Protein AF-A0AAW9S426-F1 (afdb_monomer_lite)

pLDDT: mean 85.55, std 16.58, range [30.45, 96.88]

Sequence (69 aa):
MKTSNSETLTYQKAIEELQSIQEDLAANEIPVDQLAEKVKRAHVLLQFCRGKLRNAEKELKDILNEHEE

Radius of gyration: 17.58 Å; chains: 1; bounding box: 38×38×48 Å

Organism: NCBI:txid413964

Structure (mmCIF, N/CA/C/O backbone):
data_AF-A0AAW9S426-F1
#
_entry.id   AF-A0AAW9S426-F1
#
loop_
_atom_site.group_PDB
_atom_site.id
_atom_site.type_symbol
_atom_site.label_atom_id
_atom_site.label_alt_id
_atom_site.label_comp_id
_atom_site.label_asym_id
_atom_site.label_entity_id
_atom_site.label_seq_id
_atom_site.pdbx_PDB_ins_code
_atom_site.Cartn_x
_atom_site.Cartn_y
_atom_site.Cartn_z
_atom_site.occupancy
_atom_site.B_iso_or_equiv
_atom_site.auth_seq_id
_atom_site.auth_comp_id
_atom_site.auth_asym_id
_atom_site.auth_atom_id
_atom_site.pdbx_PDB_model_num
ATOM 1 N N . MET A 1 1 ? 10.972 -27.701 5.771 1.00 36.62 1 MET A N 1
ATOM 2 C CA . MET A 1 1 ? 9.698 -28.284 5.301 1.00 36.62 1 MET A CA 1
ATOM 3 C C . MET A 1 1 ? 8.559 -27.374 5.757 1.00 36.6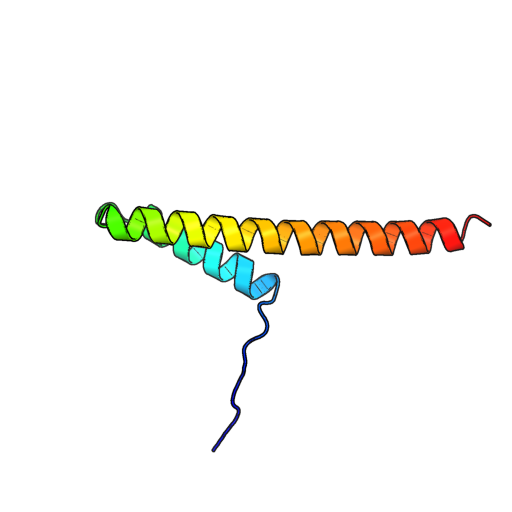2 1 MET A C 1
ATOM 5 O O . MET A 1 1 ? 8.350 -27.282 6.953 1.00 36.62 1 MET A O 1
ATOM 9 N N . LYS A 1 2 ? 7.890 -26.725 4.788 1.00 43.00 2 LYS A N 1
ATOM 10 C CA . LYS A 1 2 ? 6.534 -26.130 4.806 1.00 43.00 2 LYS A CA 1
ATOM 11 C C . LYS A 1 2 ? 6.195 -25.046 5.846 1.00 43.00 2 LYS A C 1
ATOM 13 O O . LYS A 1 2 ? 5.797 -25.368 6.954 1.00 43.00 2 LYS A O 1
ATOM 18 N N . THR A 1 3 ? 6.101 -23.802 5.378 1.00 30.45 3 THR A N 1
ATOM 19 C CA . THR A 1 3 ? 4.966 -22.923 5.707 1.00 30.45 3 THR A CA 1
ATOM 20 C C . THR A 1 3 ? 4.537 -22.179 4.444 1.00 30.45 3 THR A C 1
ATOM 22 O O . THR A 1 3 ? 5.202 -21.275 3.950 1.00 30.45 3 THR A O 1
ATOM 25 N N . SER A 1 4 ? 3.431 -22.640 3.869 1.00 43.75 4 SER A N 1
ATOM 26 C CA . SER A 1 4 ? 2.706 -21.978 2.79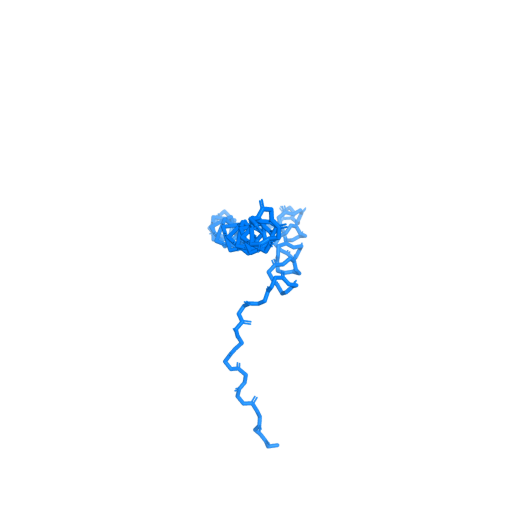1 1.00 43.75 4 SER A CA 1
ATOM 27 C C . SER A 1 4 ? 2.111 -20.679 3.338 1.00 43.75 4 SER A C 1
ATOM 29 O O . SER A 1 4 ? 1.046 -20.705 3.949 1.00 43.75 4 SER A O 1
ATOM 31 N N . ASN A 1 5 ? 2.808 -19.554 3.178 1.00 44.31 5 ASN A N 1
ATOM 32 C CA . ASN A 1 5 ? 2.253 -18.252 3.525 1.00 44.31 5 ASN A CA 1
ATOM 33 C C . ASN A 1 5 ? 1.366 -17.804 2.356 1.00 44.31 5 ASN A C 1
ATOM 35 O O . ASN A 1 5 ? 1.846 -17.240 1.376 1.00 44.31 5 ASN A O 1
ATOM 39 N N . SER A 1 6 ? 0.067 -18.099 2.420 1.00 50.09 6 SER A N 1
ATOM 40 C CA . SER A 1 6 ? -0.923 -17.314 1.679 1.00 50.09 6 SER A CA 1
ATOM 41 C C . SER A 1 6 ? -0.883 -15.914 2.281 1.00 50.09 6 SER A C 1
ATOM 43 O O . SER A 1 6 ? -1.550 -15.645 3.276 1.00 50.09 6 SER A O 1
ATOM 45 N N . GLU A 1 7 ? 0.016 -15.077 1.764 1.00 55.22 7 GLU A N 1
ATOM 46 C CA . GLU A 1 7 ? 0.367 -13.803 2.376 1.00 55.22 7 GLU A CA 1
ATOM 47 C C . GLU A 1 7 ? -0.835 -12.866 2.318 1.00 55.22 7 GLU A C 1
ATOM 49 O O . GLU A 1 7 ? -1.126 -12.246 1.296 1.00 55.22 7 GLU A O 1
ATOM 54 N N . THR A 1 8 ? -1.557 -12.761 3.427 1.00 79.00 8 THR A N 1
ATOM 55 C CA . THR A 1 8 ? -2.509 -11.679 3.620 1.00 79.00 8 THR A CA 1
ATOM 56 C C . THR A 1 8 ? -1.747 -10.363 3.486 1.00 79.00 8 THR A C 1
ATOM 58 O O . THR A 1 8 ? -0.750 -10.124 4.173 1.00 79.00 8 THR A O 1
ATOM 61 N N . LEU A 1 9 ? -2.181 -9.517 2.549 1.00 88.38 9 LEU A N 1
ATOM 62 C CA . LEU A 1 9 ? -1.594 -8.197 2.357 1.00 88.38 9 LEU A CA 1
ATOM 63 C C . LEU A 1 9 ? -1.771 -7.399 3.656 1.00 88.38 9 LEU A C 1
ATOM 65 O O . LEU A 1 9 ? -2.897 -7.182 4.110 1.00 88.38 9 LEU A O 1
ATOM 69 N N . THR A 1 10 ? -0.661 -6.998 4.275 1.00 93.81 10 THR A N 1
ATOM 70 C CA . THR A 1 10 ? -0.654 -6.152 5.476 1.00 93.81 10 THR A CA 1
ATOM 71 C C . THR A 1 10 ? -0.391 -4.702 5.089 1.00 93.81 10 THR A C 1
ATOM 73 O O . THR A 1 10 ? 0.120 -4.427 4.005 1.00 93.81 10 THR A O 1
ATOM 76 N N . TYR A 1 11 ? -0.732 -3.760 5.975 1.00 93.12 11 TYR A N 1
ATOM 77 C CA . TYR A 1 11 ? -0.447 -2.339 5.742 1.00 93.12 11 TYR A CA 1
ATOM 78 C C . TYR A 1 11 ? 1.050 -2.100 5.518 1.00 93.12 11 TYR A C 1
ATOM 80 O O . TYR A 1 11 ? 1.428 -1.456 4.548 1.00 93.12 11 TYR A O 1
ATOM 88 N N . GLN A 1 12 ? 1.895 -2.704 6.358 1.00 93.56 12 GLN A N 1
ATOM 89 C CA . GLN A 1 12 ? 3.349 -2.607 6.250 1.00 93.56 12 GLN A CA 1
ATOM 90 C C . GLN A 1 12 ? 3.860 -3.110 4.893 1.00 93.56 12 GLN A C 1
ATOM 92 O O . GLN A 1 12 ? 4.558 -2.383 4.195 1.00 93.56 12 GLN A O 1
ATOM 97 N N . LYS A 1 13 ? 3.426 -4.304 4.471 1.00 94.38 13 LYS A N 1
ATOM 98 C CA . LYS A 1 13 ? 3.807 -4.870 3.171 1.00 94.38 13 LYS A CA 1
ATOM 99 C C . LYS A 1 13 ? 3.329 -4.018 1.998 1.00 94.38 13 LYS A C 1
ATOM 101 O O . LYS A 1 13 ? 4.041 -3.873 1.014 1.00 94.38 13 LYS A O 1
ATOM 106 N N . ALA A 1 14 ? 2.132 -3.438 2.098 1.00 95.38 14 ALA A N 1
ATOM 107 C CA . ALA A 1 14 ? 1.609 -2.556 1.060 1.00 95.38 14 ALA A CA 1
ATOM 108 C C . ALA A 1 14 ? 2.440 -1.270 0.914 1.00 95.38 14 ALA A C 1
ATOM 110 O O . ALA A 1 14 ? 2.621 -0.787 -0.201 1.00 95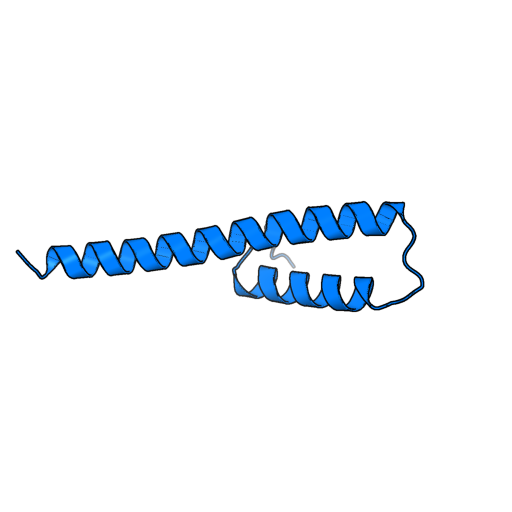.38 14 ALA A O 1
ATOM 111 N N . ILE A 1 15 ? 2.958 -0.727 2.021 1.00 95.62 15 ILE A N 1
ATOM 112 C CA . ILE A 1 15 ? 3.861 0.430 2.007 1.00 95.62 15 ILE A CA 1
ATOM 113 C C . ILE A 1 15 ? 5.233 0.060 1.436 1.00 95.62 15 ILE A C 1
ATOM 115 O O . ILE A 1 15 ? 5.735 0.788 0.585 1.00 95.62 15 ILE A O 1
ATOM 119 N N . GLU A 1 16 ? 5.809 -1.069 1.848 1.00 96.38 16 GLU A N 1
ATOM 120 C CA . GLU A 1 16 ? 7.085 -1.568 1.309 1.00 96.38 16 GLU A CA 1
ATOM 121 C C . GLU A 1 16 ? 7.002 -1.790 -0.208 1.00 96.38 16 GLU A C 1
ATOM 123 O O . GLU A 1 16 ? 7.883 -1.380 -0.961 1.00 96.38 16 GLU A O 1
ATOM 128 N N . GLU A 1 17 ? 5.897 -2.365 -0.684 1.00 95.25 17 GLU A N 1
ATOM 129 C CA . GLU A 1 17 ? 5.680 -2.558 -2.115 1.00 95.25 17 GLU A CA 1
ATOM 130 C C . GLU A 1 17 ? 5.491 -1.228 -2.863 1.00 95.25 17 GLU A C 1
ATOM 132 O O . GLU A 1 17 ? 6.008 -1.064 -3.966 1.00 95.25 17 GLU A O 1
ATOM 137 N N . LEU A 1 18 ? 4.806 -0.245 -2.267 1.00 96.25 18 LEU A N 1
ATOM 138 C CA . LEU A 1 18 ? 4.700 1.100 -2.844 1.00 96.25 18 LEU A CA 1
ATOM 139 C C . LEU A 1 18 ? 6.066 1.788 -2.968 1.00 96.25 18 LEU A C 1
ATOM 141 O O . LEU A 1 18 ? 6.303 2.460 -3.971 1.00 96.25 18 LEU A O 1
ATOM 145 N N . GLN A 1 19 ? 6.954 1.614 -1.986 1.00 95.56 19 GLN A N 1
ATOM 146 C CA . GLN A 1 19 ? 8.323 2.138 -2.034 1.00 95.56 19 GLN A CA 1
ATOM 147 C C . GLN A 1 19 ? 9.128 1.481 -3.156 1.00 95.56 19 GLN A C 1
ATOM 149 O O . GLN A 1 19 ? 9.738 2.183 -3.955 1.00 95.56 19 GLN A O 1
ATOM 154 N N . SER A 1 20 ? 9.047 0.156 -3.290 1.00 93.69 20 SER A N 1
ATOM 155 C CA . SER A 1 20 ? 9.696 -0.557 -4.396 1.00 93.69 20 SER A CA 1
ATOM 156 C C . SER A 1 20 ? 9.170 -0.098 -5.760 1.00 93.69 20 SER A C 1
ATOM 158 O O . SER A 1 20 ? 9.956 0.158 -6.668 1.00 93.69 20 SER A O 1
ATOM 160 N N . ILE A 1 21 ? 7.853 0.100 -5.902 1.00 93.19 21 ILE A N 1
ATOM 161 C CA . ILE A 1 21 ? 7.285 0.666 -7.132 1.00 93.19 21 ILE A CA 1
ATOM 162 C C . ILE A 1 21 ? 7.831 2.076 -7.382 1.00 93.19 21 ILE A C 1
ATOM 164 O O . ILE A 1 21 ? 8.144 2.405 -8.519 1.00 93.19 21 ILE A O 1
ATOM 168 N N . GLN A 1 22 ? 7.953 2.917 -6.356 1.00 92.00 22 GLN A N 1
ATOM 169 C CA . GLN A 1 22 ? 8.504 4.264 -6.503 1.00 92.00 22 GLN A CA 1
ATOM 170 C C . GLN A 1 22 ? 9.957 4.244 -6.999 1.00 92.00 22 GLN A C 1
ATOM 172 O O . GLN A 1 22 ? 10.299 5.025 -7.886 1.00 92.00 22 GLN A O 1
ATOM 177 N N . GLU A 1 23 ? 10.793 3.369 -6.441 1.00 91.81 23 GLU A N 1
ATOM 178 C CA . GLU A 1 23 ? 12.188 3.190 -6.858 1.00 91.81 23 GLU A CA 1
ATOM 179 C C . GLU A 1 23 ? 12.279 2.729 -8.311 1.00 91.81 23 GLU A C 1
ATOM 181 O O . GLU A 1 23 ? 13.017 3.314 -9.104 1.00 91.81 23 GLU A O 1
ATOM 186 N N . ASP A 1 24 ? 11.458 1.747 -8.675 1.00 89.56 24 ASP A N 1
ATOM 187 C CA . ASP A 1 24 ? 11.343 1.268 -10.043 1.00 89.56 24 ASP A CA 1
ATOM 188 C C . ASP A 1 24 ? 10.960 2.419 -10.984 1.00 89.56 24 ASP A C 1
ATOM 190 O O . ASP A 1 24 ? 11.633 2.662 -11.978 1.00 89.56 24 ASP A O 1
ATOM 194 N N . LEU A 1 25 ? 9.915 3.186 -10.659 1.00 87.25 25 LEU A N 1
ATOM 195 C CA . LEU A 1 25 ? 9.464 4.314 -11.483 1.00 87.25 25 LEU A CA 1
ATOM 196 C C . LEU A 1 25 ? 10.507 5.432 -11.623 1.00 87.25 25 LEU A C 1
ATOM 198 O O . LEU A 1 25 ? 10.472 6.171 -12.605 1.00 87.25 25 LEU A O 1
ATOM 202 N N . ALA A 1 26 ? 11.413 5.574 -10.655 1.00 86.88 26 ALA A N 1
ATOM 203 C CA . ALA A 1 26 ? 12.525 6.513 -10.731 1.00 86.88 26 ALA A CA 1
ATOM 204 C C . ALA A 1 26 ? 13.668 6.005 -11.629 1.00 86.88 26 ALA A C 1
ATOM 206 O O . ALA A 1 26 ? 14.477 6.807 -12.105 1.00 86.88 26 ALA A O 1
ATOM 207 N N . ALA A 1 27 ? 13.738 4.698 -11.893 1.00 83.94 27 ALA A N 1
ATOM 208 C CA . ALA A 1 27 ? 14.658 4.142 -12.870 1.00 83.94 27 ALA A CA 1
ATOM 209 C C . ALA A 1 27 ? 14.176 4.500 -14.289 1.00 83.94 27 ALA A C 1
ATOM 211 O O . ALA A 1 27 ? 13.141 4.039 -14.763 1.00 83.94 27 ALA A O 1
ATOM 212 N N . ASN A 1 28 ? 14.955 5.322 -14.997 1.00 74.44 28 ASN A N 1
ATOM 213 C CA . ASN A 1 28 ? 14.637 5.867 -16.330 1.00 74.44 28 ASN A CA 1
ATOM 214 C C . ASN A 1 28 ? 14.577 4.828 -17.475 1.00 74.44 28 ASN A C 1
ATOM 216 O O . ASN A 1 28 ? 14.542 5.203 -18.645 1.00 74.44 28 ASN A O 1
ATOM 220 N N . GLU A 1 29 ? 14.573 3.533 -17.168 1.00 83.12 29 GLU A N 1
ATOM 221 C CA . GLU A 1 29 ? 14.669 2.443 -18.147 1.00 83.12 29 GLU A CA 1
ATOM 222 C C . GLU A 1 29 ? 13.441 1.517 -18.145 1.00 83.12 29 GLU A C 1
ATOM 224 O O . GLU A 1 29 ? 13.469 0.441 -18.741 1.00 83.12 29 GLU A O 1
ATOM 229 N N . ILE A 1 30 ? 12.336 1.918 -17.505 1.00 83.38 30 I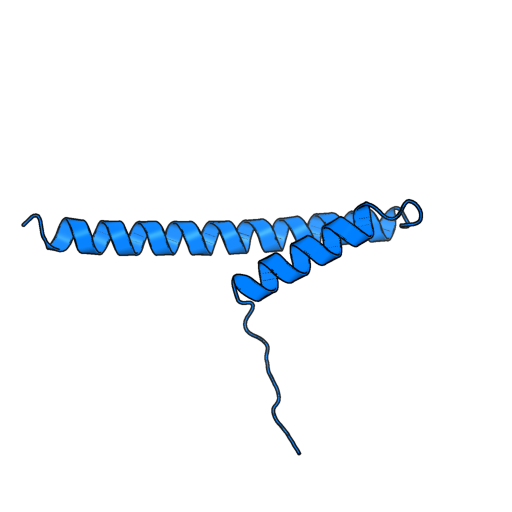LE A N 1
ATOM 230 C CA . ILE A 1 30 ? 11.116 1.103 -17.476 1.00 83.38 30 ILE A CA 1
ATOM 231 C C . ILE A 1 30 ? 10.354 1.169 -18.811 1.00 83.38 30 ILE A C 1
ATOM 233 O O . ILE A 1 30 ? 9.952 2.255 -19.238 1.00 83.38 30 ILE A O 1
ATOM 237 N N . PRO A 1 31 ? 10.052 0.015 -19.444 1.00 88.38 31 PRO A N 1
ATOM 238 C CA . PRO A 1 31 ? 9.178 -0.033 -20.612 1.00 88.38 31 PRO A CA 1
ATOM 239 C C . PRO A 1 31 ? 7.766 0.479 -20.298 1.00 88.38 31 PRO A C 1
ATOM 241 O O . PRO A 1 31 ? 7.202 0.161 -19.251 1.00 88.38 31 PRO A O 1
ATOM 244 N N . VAL A 1 32 ? 7.147 1.196 -21.240 1.00 83.94 32 VAL A N 1
ATOM 245 C CA . VAL A 1 32 ? 5.803 1.793 -21.079 1.00 83.94 32 VAL A CA 1
ATOM 246 C C . VAL A 1 32 ? 4.730 0.783 -20.640 1.00 83.94 32 VAL A C 1
ATOM 248 O O . VAL A 1 32 ? 3.874 1.115 -19.819 1.00 83.94 32 VAL A O 1
ATOM 251 N N . ASP A 1 33 ? 4.799 -0.461 -21.115 1.00 85.12 33 ASP A N 1
ATOM 252 C CA . ASP A 1 33 ? 3.841 -1.503 -20.726 1.00 85.12 33 ASP A CA 1
ATOM 253 C C . ASP A 1 33 ? 3.996 -1.905 -19.249 1.00 85.12 33 ASP A C 1
ATOM 255 O O . ASP A 1 33 ? 3.010 -2.125 -18.547 1.00 85.12 33 ASP A O 1
ATOM 259 N N . GLN A 1 34 ? 5.231 -1.932 -18.735 1.00 87.62 34 GLN A N 1
ATOM 260 C CA . GLN A 1 34 ? 5.503 -2.211 -17.321 1.00 87.62 34 GLN A CA 1
ATOM 261 C C . GLN A 1 34 ? 5.162 -1.015 -16.428 1.00 87.62 34 GLN A C 1
ATOM 263 O O . GLN A 1 34 ? 4.713 -1.199 -15.296 1.00 87.62 34 GLN A O 1
ATOM 268 N N . LEU A 1 35 ? 5.323 0.207 -16.943 1.00 88.06 35 LEU A N 1
ATOM 269 C CA . LEU A 1 35 ? 4.902 1.433 -16.269 1.00 88.06 35 LEU A CA 1
ATOM 270 C C . LEU A 1 35 ? 3.394 1.406 -15.978 1.00 88.06 35 LEU A C 1
ATOM 272 O O . LEU A 1 35 ? 2.979 1.653 -14.845 1.00 88.06 35 LEU A O 1
ATOM 276 N N . ALA A 1 36 ? 2.574 1.051 -16.972 1.00 90.12 36 ALA A N 1
ATOM 277 C CA . ALA A 1 36 ? 1.124 0.961 -16.807 1.00 90.12 36 ALA A CA 1
ATOM 278 C C . ALA A 1 36 ? 0.720 -0.059 -15.727 1.00 90.12 36 ALA A C 1
ATOM 280 O O . ALA A 1 36 ? -0.139 0.230 -14.890 1.00 90.12 36 ALA A O 1
ATOM 281 N N . GLU A 1 37 ? 1.364 -1.228 -15.699 1.00 92.88 37 GLU A N 1
ATOM 282 C CA . GLU A 1 37 ? 1.104 -2.258 -14.689 1.00 92.88 37 GLU A CA 1
ATOM 283 C C . GLU A 1 37 ? 1.540 -1.822 -13.281 1.00 92.88 37 GLU A C 1
ATOM 285 O O . GLU A 1 37 ? 0.775 -1.977 -12.323 1.00 92.88 37 GLU A O 1
ATOM 290 N N . LYS A 1 38 ? 2.711 -1.187 -13.139 1.00 92.44 38 LYS A N 1
ATOM 291 C CA . LYS A 1 38 ? 3.187 -0.652 -11.851 1.00 92.44 38 LYS A CA 1
ATOM 292 C C . LYS A 1 38 ? 2.265 0.436 -11.300 1.00 92.44 38 LYS A C 1
ATOM 294 O O . LYS A 1 38 ? 1.940 0.422 -10.114 1.00 92.44 38 LYS A O 1
ATOM 299 N N . VAL A 1 39 ? 1.770 1.332 -12.155 1.00 92.31 39 VAL A N 1
ATOM 300 C CA . VAL A 1 39 ? 0.807 2.373 -11.758 1.00 92.31 39 VAL A CA 1
ATOM 301 C C . VAL A 1 39 ? -0.523 1.763 -11.304 1.00 92.31 39 VAL A C 1
ATOM 303 O O . VAL A 1 39 ? -1.055 2.157 -10.263 1.00 92.31 39 VAL A O 1
ATOM 306 N N . LYS A 1 40 ? -1.055 0.767 -12.028 1.00 94.50 40 LYS A N 1
ATOM 307 C CA . LYS A 1 40 ? -2.264 0.039 -11.600 1.00 94.50 40 LYS A CA 1
ATOM 308 C C . LYS A 1 40 ? -2.055 -0.639 -10.249 1.00 94.50 40 LYS A C 1
ATOM 310 O O . LYS A 1 40 ? -2.922 -0.548 -9.377 1.00 94.50 40 LYS A O 1
ATOM 315 N N . ARG A 1 41 ? -0.904 -1.287 -10.050 1.00 95.06 41 ARG A N 1
ATOM 316 C CA . ARG A 1 41 ? -0.574 -1.940 -8.782 1.00 95.06 41 ARG A CA 1
ATOM 317 C C . ARG A 1 41 ? -0.502 -0.933 -7.636 1.00 95.06 41 ARG A C 1
ATOM 319 O O . ARG A 1 41 ? -1.158 -1.144 -6.617 1.00 95.06 41 ARG A O 1
ATOM 326 N N . ALA A 1 42 ? 0.190 0.188 -7.831 1.00 95.75 42 ALA A N 1
ATOM 327 C CA . ALA A 1 42 ? 0.250 1.270 -6.853 1.00 95.75 42 ALA A CA 1
ATOM 328 C C . ALA A 1 42 ? -1.149 1.793 -6.491 1.00 95.75 42 ALA A C 1
ATOM 330 O O . ALA A 1 42 ? -1.446 2.000 -5.315 1.00 95.75 42 ALA A O 1
ATOM 331 N N . HIS A 1 43 ? -2.047 1.936 -7.471 1.00 96.31 43 HIS A N 1
ATOM 332 C CA . HIS A 1 43 ? -3.430 2.335 -7.207 1.00 96.31 43 HIS A CA 1
ATOM 333 C C . HIS A 1 43 ? -4.149 1.353 -6.271 1.00 96.31 43 HIS A C 1
ATOM 335 O O . HIS A 1 43 ? -4.775 1.779 -5.302 1.00 96.31 43 HIS A O 1
ATOM 341 N N . VAL A 1 44 ? -4.037 0.045 -6.520 1.00 96.62 44 VAL A N 1
ATOM 342 C CA . VAL A 1 44 ? -4.641 -0.992 -5.664 1.00 96.62 44 VAL A CA 1
ATOM 343 C C . VAL A 1 44 ? -4.099 -0.915 -4.234 1.00 96.62 44 VAL A C 1
ATOM 345 O O . VAL A 1 44 ? -4.877 -0.949 -3.278 1.00 96.62 44 VAL A O 1
ATOM 348 N N . LEU A 1 45 ? -2.783 -0.761 -4.079 1.00 96.81 45 LEU A N 1
ATOM 349 C CA . LEU A 1 45 ? -2.134 -0.637 -2.771 1.00 96.81 45 LEU A CA 1
ATOM 350 C C . LEU A 1 45 ? -2.601 0.618 -2.022 1.00 96.81 45 LEU A C 1
ATOM 352 O O . LEU A 1 45 ? -2.929 0.548 -0.839 1.00 96.81 45 LEU A O 1
ATOM 356 N N . LEU A 1 46 ? -2.730 1.752 -2.715 1.00 95.56 46 LEU A N 1
ATOM 357 C CA . LEU A 1 46 ? -3.243 2.991 -2.127 1.00 95.56 46 LEU A CA 1
ATOM 358 C C . LEU A 1 46 ? -4.692 2.855 -1.649 1.00 95.56 46 LEU A C 1
ATOM 360 O O . LEU A 1 46 ? -5.025 3.348 -0.568 1.00 95.56 46 LEU A O 1
ATOM 364 N N . GLN A 1 47 ? -5.557 2.187 -2.420 1.00 96.88 47 GLN A N 1
ATOM 365 C CA . GLN A 1 47 ? -6.935 1.918 -1.992 1.00 96.88 47 GLN A CA 1
ATOM 366 C C . GLN A 1 47 ? -6.964 1.037 -0.743 1.00 96.88 47 GLN A C 1
ATOM 368 O O . GLN A 1 47 ? -7.699 1.328 0.202 1.00 96.88 47 GLN A O 1
ATOM 373 N N . PHE A 1 48 ? -6.123 0.004 -0.706 1.00 96.25 48 PHE A N 1
ATOM 374 C CA . PHE A 1 48 ? -5.991 -0.864 0.456 1.00 96.25 48 PHE A CA 1
ATOM 375 C C . PHE A 1 48 ? -5.552 -0.087 1.710 1.00 96.25 48 PHE A C 1
ATOM 377 O O . PHE A 1 48 ? -6.212 -0.177 2.748 1.00 96.25 48 PHE A O 1
ATOM 384 N N . CYS A 1 49 ? -4.498 0.730 1.611 1.00 95.88 49 CYS A N 1
ATOM 385 C CA . CYS A 1 49 ? -4.003 1.538 2.728 1.00 95.88 49 CYS A CA 1
ATOM 386 C C . CYS A 1 49 ? -5.065 2.522 3.237 1.00 95.88 49 CYS A C 1
ATOM 388 O O . CYS A 1 49 ? -5.313 2.604 4.440 1.00 95.88 49 CYS A O 1
ATOM 390 N N . ARG A 1 50 ? -5.754 3.220 2.325 1.00 95.81 50 ARG A N 1
ATOM 391 C CA . ARG A 1 50 ? -6.856 4.130 2.675 1.00 95.81 50 ARG A CA 1
ATOM 392 C C . ARG A 1 50 ? -8.004 3.408 3.373 1.00 95.81 50 ARG A C 1
ATOM 394 O O . ARG A 1 50 ? -8.548 3.936 4.336 1.00 95.81 50 ARG A O 1
ATOM 401 N N . GLY A 1 51 ? -8.362 2.212 2.909 1.00 95.94 51 GLY A N 1
ATOM 402 C CA . GLY A 1 51 ? -9.384 1.385 3.548 1.00 95.94 51 GLY A CA 1
ATOM 403 C C . GLY A 1 51 ? -9.009 1.009 4.981 1.00 95.94 51 GLY A C 1
ATOM 404 O O . GLY A 1 51 ? -9.831 1.135 5.883 1.00 95.94 51 GLY A O 1
ATOM 405 N N . LYS A 1 52 ? -7.750 0.620 5.216 1.00 94.00 52 LYS A N 1
ATOM 406 C CA . LYS A 1 52 ? -7.251 0.300 6.562 1.00 94.00 52 LYS A CA 1
ATOM 407 C C . LYS A 1 52 ? -7.314 1.493 7.514 1.00 94.00 52 LYS A C 1
ATOM 409 O O . LYS A 1 52 ? -7.795 1.326 8.629 1.00 94.00 52 LYS A O 1
ATOM 414 N N . LEU A 1 53 ? -6.885 2.674 7.067 1.00 95.12 53 LEU A N 1
ATOM 415 C CA . LEU A 1 53 ? -6.938 3.892 7.881 1.00 95.12 53 LEU A CA 1
ATOM 416 C C . LEU A 1 53 ? -8.378 4.286 8.219 1.00 95.12 53 LEU A C 1
ATOM 418 O O . LEU A 1 53 ? -8.686 4.503 9.383 1.00 95.12 53 LEU A O 1
ATOM 422 N N . ARG A 1 54 ? -9.280 4.278 7.230 1.00 95.25 54 ARG A N 1
ATOM 423 C CA . ARG A 1 54 ? -10.704 4.578 7.457 1.00 95.25 54 ARG A CA 1
ATOM 424 C C . ARG A 1 54 ? -11.361 3.617 8.439 1.00 95.25 54 ARG A C 1
ATOM 426 O O . ARG A 1 54 ? -12.190 4.038 9.237 1.00 95.25 54 ARG A O 1
ATOM 433 N N . ASN A 1 55 ? -11.016 2.334 8.373 1.00 94.88 55 ASN A N 1
ATOM 434 C CA . ASN A 1 55 ? -11.546 1.352 9.313 1.00 94.88 55 ASN A CA 1
ATOM 435 C C . ASN A 1 55 ? -11.034 1.619 10.731 1.00 94.88 55 ASN A C 1
ATOM 437 O O . ASN A 1 55 ? -11.835 1.619 11.656 1.00 94.88 55 ASN A O 1
ATOM 441 N N . ALA A 1 56 ? -9.743 1.921 10.889 1.00 93.00 56 ALA A N 1
ATOM 442 C CA . ALA A 1 56 ? -9.173 2.270 12.188 1.00 93.00 56 ALA A CA 1
ATOM 443 C C . ALA A 1 56 ? -9.786 3.560 12.767 1.00 93.00 56 ALA A C 1
ATOM 445 O O . ALA A 1 56 ? -10.115 3.613 13.948 1.00 93.00 56 ALA A O 1
ATOM 446 N N . GLU A 1 57 ? -9.992 4.588 11.937 1.00 94.12 57 GLU A N 1
ATOM 447 C CA . GLU A 1 57 ? -10.691 5.821 12.330 1.00 94.12 57 GLU A CA 1
ATOM 448 C C . GLU A 1 57 ? -12.134 5.545 12.762 1.00 94.12 57 GLU A C 1
ATOM 450 O O . GLU A 1 57 ? -12.610 6.122 13.740 1.00 94.12 57 GLU A O 1
ATOM 455 N N . LYS A 1 58 ? -12.835 4.662 12.041 1.00 95.50 58 LYS A N 1
ATOM 456 C CA . LYS A 1 58 ? -14.200 4.265 12.381 1.00 95.50 58 LYS A CA 1
ATOM 457 C C . LYS A 1 58 ? -14.246 3.535 13.721 1.00 95.50 58 LYS A C 1
ATOM 459 O O . LYS A 1 58 ? -15.041 3.919 14.564 1.00 95.50 58 LYS A O 1
ATOM 464 N N . GLU A 1 59 ? -13.384 2.543 13.928 1.00 94.44 59 GLU A N 1
ATOM 465 C CA . GLU A 1 59 ? -13.294 1.808 15.197 1.00 94.44 59 GLU A CA 1
ATOM 466 C C . GLU A 1 59 ? -13.005 2.755 16.367 1.00 94.44 59 GLU A C 1
ATOM 468 O O . GLU A 1 59 ? -13.667 2.678 17.397 1.00 94.44 59 GLU A O 1
ATOM 473 N N . LEU A 1 60 ? -12.082 3.707 16.190 1.00 94.19 60 LEU A N 1
ATOM 474 C CA . LEU A 1 60 ? -11.808 4.727 17.201 1.00 94.19 60 LEU A CA 1
ATOM 475 C C . LEU A 1 60 ? -13.046 5.581 17.501 1.00 94.19 60 LEU A C 1
ATOM 477 O O . LEU A 1 60 ? -13.344 5.844 18.663 1.00 94.19 60 LEU A O 1
ATOM 481 N N . LYS A 1 61 ? -13.768 6.018 16.466 1.00 93.56 61 LYS A N 1
ATOM 482 C CA . LYS A 1 61 ? -14.988 6.812 16.629 1.00 93.56 61 LYS A CA 1
ATOM 483 C C . LYS A 1 61 ? -16.093 6.020 17.330 1.00 93.56 61 LYS A C 1
ATOM 485 O O . LYS A 1 61 ? -16.773 6.584 18.178 1.00 93.56 61 LYS A O 1
ATOM 490 N N . ASP A 1 62 ? -16.269 4.752 16.978 1.00 94.12 62 ASP A N 1
ATOM 491 C CA . ASP A 1 62 ? -17.274 3.880 17.584 1.00 94.12 62 ASP A CA 1
ATOM 492 C C . ASP A 1 62 ? -16.981 3.705 19.088 1.00 94.12 62 ASP A C 1
ATOM 494 O O . ASP A 1 62 ? -17.868 3.949 19.900 1.00 94.12 62 ASP A O 1
ATOM 498 N N . ILE A 1 63 ? -15.717 3.453 19.466 1.00 93.25 63 ILE A N 1
ATOM 499 C CA . ILE A 1 63 ? -15.281 3.387 20.876 1.00 93.25 63 ILE A CA 1
ATOM 500 C C . ILE A 1 63 ? -15.558 4.703 21.617 1.00 93.25 63 ILE A C 1
ATOM 502 O O . ILE A 1 63 ? -16.034 4.689 22.746 1.00 93.25 63 ILE A O 1
ATOM 506 N N . LEU A 1 64 ? -15.249 5.852 21.009 1.00 91.69 64 LEU A N 1
ATOM 507 C CA . LEU A 1 64 ? -15.484 7.151 21.649 1.00 91.69 64 LEU A CA 1
ATOM 508 C C . LEU A 1 64 ? -16.979 7.424 21.866 1.00 91.69 64 LEU A C 1
ATOM 510 O O . LEU A 1 64 ? -17.344 7.911 22.931 1.00 91.69 64 LEU A O 1
ATOM 514 N N . ASN A 1 65 ? -17.836 7.063 20.907 1.00 90.50 65 ASN A N 1
ATOM 515 C CA . ASN A 1 65 ? -19.285 7.230 21.043 1.00 90.50 65 ASN A CA 1
ATOM 516 C C . ASN A 1 65 ? -19.872 6.317 22.135 1.00 90.50 65 ASN A C 1
ATOM 518 O O . ASN A 1 65 ? -20.793 6.732 22.826 1.00 90.50 65 ASN A O 1
ATOM 522 N N . GLU A 1 66 ? -19.335 5.103 22.321 1.00 81.69 66 GLU A N 1
ATOM 523 C CA . GLU A 1 66 ? -19.750 4.184 23.399 1.00 81.69 66 GLU A CA 1
ATOM 524 C C . GLU A 1 66 ? -19.459 4.730 24.811 1.00 81.69 66 GLU A C 1
ATOM 526 O O . GLU A 1 66 ? -20.060 4.277 25.782 1.00 81.69 66 GLU A O 1
ATOM 531 N N . HIS A 1 67 ? -18.544 5.696 24.944 1.00 66.38 67 HIS A N 1
ATOM 532 C CA . HIS A 1 67 ? -18.176 6.322 26.218 1.00 66.38 67 HIS A CA 1
ATOM 533 C C . HIS A 1 67 ? -18.855 7.679 26.474 1.00 66.38 67 HIS A C 1
ATOM 535 O O . HIS A 1 67 ? -18.674 8.244 27.555 1.00 66.38 67 HIS A O 1
ATOM 541 N N . GLU A 1 68 ? -19.607 8.208 25.505 1.00 60.16 68 GLU A N 1
ATOM 542 C CA . GLU A 1 68 ? -20.344 9.476 25.614 1.00 60.16 68 GLU A CA 1
ATOM 543 C C . GLU A 1 68 ? -21.851 9.284 25.908 1.00 60.16 68 GLU A C 1
ATOM 545 O O . GLU A 1 68 ? -22.588 10.273 25.945 1.00 60.16 68 GLU A O 1
ATOM 550 N N . GLU A 1 69 ? -22.298 8.048 26.179 1.00 49.44 69 GLU A N 1
ATOM 551 C CA . GLU A 1 69 ? -23.646 7.713 26.688 1.00 49.44 69 GLU A CA 1
ATOM 552 C C . GLU A 1 69 ? -23.677 7.419 28.199 1.00 49.44 69 GLU A C 1
ATOM 554 O O . GLU A 1 69 ? -22.807 6.669 28.702 1.00 49.44 69 GLU A O 1
#

Foldseek 3Di:
DDDPCPDDDDLVNLVVLLVVLVVVVVPPPDDPVVVVVSVVSNVVSVVVNVVVVVVVVVVVVVVVVVVVD

Secondary structure (DSSP, 8-state):
-------PPPHHHHHHHHHHHHHHHHSTT--HHHHHHHHHHHHHHHHHHHHHHHHHHHHHHHHHHHT--

InterPro domains:
  IPR003761 Exonuclease VII, small subunit [PF02609] (11-61)
  IPR003761 Exonuclease VII, small subunit [TIGR01280] (10-66)
  IPR037004 Exonu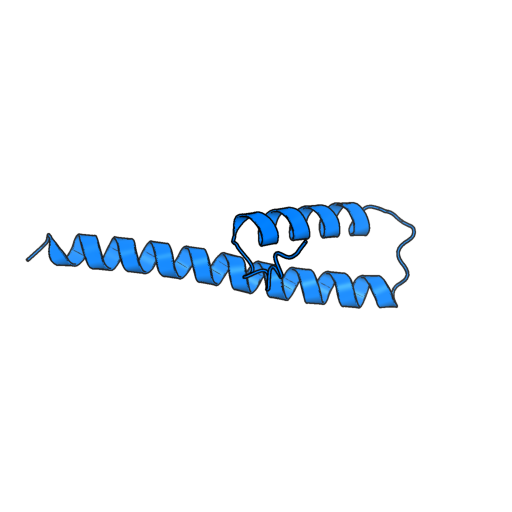clease VII, small subunit superfamily [G3DSA:1.10.287.1040] (5-69)
  IPR037004 E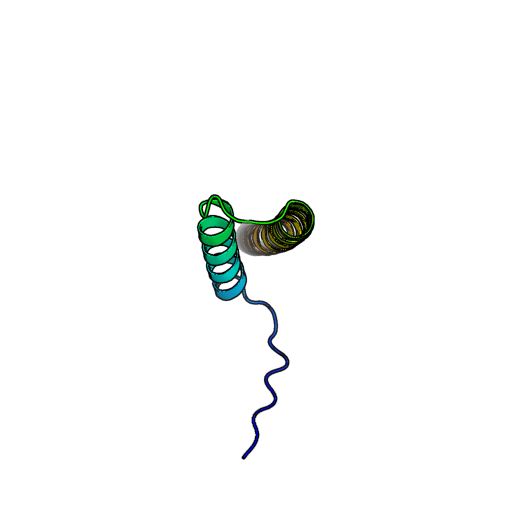xonuclease VII, small subunit superfamily [SSF116842] (4-68)